Protein AF-X1N499-F1 (afdb_monomer_lite)

Organism: NCBI:txid412755

Radius of gyration: 14.0 Å; chains: 1; bounding box: 29×25×32 Å

Structure (mmCIF, N/CA/C/O backbone):
data_AF-X1N499-F1
#
_entry.id   AF-X1N499-F1
#
loop_
_atom_site.group_PDB
_atom_site.id
_atom_site.type_symbol
_atom_site.label_atom_id
_atom_site.label_alt_id
_atom_site.label_comp_id
_atom_site.label_asym_id
_atom_site.label_entity_id
_atom_site.label_seq_id
_atom_site.pdbx_PDB_ins_code
_atom_site.Cartn_x
_atom_site.Cartn_y
_atom_site.Cartn_z
_atom_site.occupancy
_atom_site.B_iso_or_equiv
_atom_site.auth_seq_id
_atom_site.auth_comp_id
_atom_site.auth_asym_id
_atom_site.auth_atom_id
_atom_site.pdbx_PDB_model_num
ATOM 1 N N . MET A 1 1 ? 8.938 -18.432 -20.210 1.00 74.12 1 MET A N 1
ATOM 2 C CA . MET A 1 1 ? 9.007 -17.266 -19.304 1.00 74.12 1 MET A CA 1
ATOM 3 C C . MET A 1 1 ? 9.471 -17.781 -17.956 1.00 74.12 1 MET A C 1
ATOM 5 O O . MET A 1 1 ? 8.908 -18.767 -17.501 1.00 74.12 1 MET A O 1
ATOM 9 N N . VAL A 1 2 ? 10.528 -17.208 -17.383 1.00 91.31 2 VAL A N 1
ATOM 10 C CA . VAL A 1 2 ? 11.090 -17.646 -16.096 1.00 91.31 2 VAL A CA 1
ATOM 11 C C . VAL A 1 2 ? 11.079 -16.443 -15.163 1.00 91.31 2 VAL A C 1
ATOM 13 O O . VAL A 1 2 ? 11.515 -15.364 -15.559 1.00 91.31 2 VAL A O 1
ATOM 16 N N . VAL A 1 3 ? 10.541 -16.617 -13.957 1.00 89.44 3 VAL A N 1
ATOM 17 C CA . VAL A 1 3 ? 10.604 -15.610 -12.891 1.00 89.44 3 VAL A CA 1
ATOM 18 C C . VAL A 1 3 ? 11.913 -15.822 -12.138 1.00 89.44 3 VAL A C 1
ATOM 20 O O . VAL A 1 3 ? 12.188 -16.939 -11.708 1.00 89.44 3 VAL A O 1
ATOM 23 N N . PHE A 1 4 ? 12.724 -14.772 -12.025 1.00 92.62 4 PHE A N 1
ATOM 24 C CA . PHE A 1 4 ? 14.049 -14.836 -11.400 1.00 92.62 4 PHE A CA 1
ATOM 25 C C . PHE A 1 4 ? 14.053 -14.343 -9.946 1.00 92.62 4 PHE A C 1
ATOM 27 O O . PHE A 1 4 ? 14.787 -14.884 -9.128 1.00 92.62 4 PHE A O 1
ATOM 34 N N . ASP A 1 5 ? 13.225 -1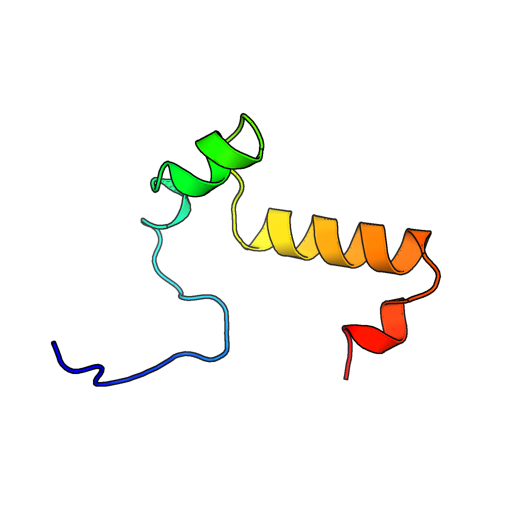3.347 -9.619 1.00 91.44 5 ASP A N 1
ATOM 35 C CA . ASP A 1 5 ? 13.099 -12.789 -8.271 1.00 91.44 5 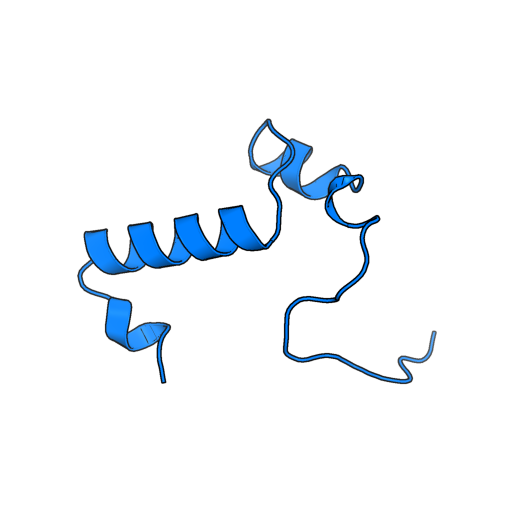ASP A CA 1
ATOM 36 C C . ASP A 1 5 ? 11.685 -12.227 -8.050 1.00 91.44 5 ASP A C 1
ATOM 38 O O . ASP A 1 5 ? 11.010 -11.820 -9.004 1.00 91.44 5 ASP A O 1
ATOM 42 N N . VAL A 1 6 ? 11.234 -12.223 -6.793 1.00 89.50 6 VAL A N 1
ATOM 43 C CA . VAL A 1 6 ? 9.919 -11.728 -6.373 1.00 89.50 6 VAL A CA 1
ATOM 44 C C . VAL A 1 6 ? 10.058 -10.901 -5.099 1.00 89.50 6 VAL A C 1
ATOM 46 O O . VAL A 1 6 ? 10.433 -11.398 -4.039 1.00 89.50 6 VAL A O 1
ATOM 49 N N . SER A 1 7 ? 9.638 -9.638 -5.173 1.00 90.38 7 SER A N 1
ATOM 50 C CA . SER A 1 7 ? 9.427 -8.810 -3.987 1.00 90.38 7 SER A CA 1
ATOM 51 C C . SER A 1 7 ? 8.050 -9.088 -3.388 1.00 90.38 7 SER A C 1
ATOM 53 O O . SER A 1 7 ? 7.031 -8.846 -4.030 1.00 90.38 7 SER A O 1
ATOM 55 N N . MET A 1 8 ? 8.011 -9.511 -2.121 1.00 89.00 8 MET A N 1
ATOM 56 C CA . MET A 1 8 ? 6.770 -9.639 -1.334 1.00 89.00 8 MET A CA 1
ATOM 57 C C . MET A 1 8 ? 6.235 -8.288 -0.815 1.00 89.00 8 MET A C 1
ATOM 59 O O . MET A 1 8 ? 5.274 -8.241 -0.053 1.00 89.00 8 MET A O 1
ATOM 63 N N . ARG A 1 9 ? 6.869 -7.175 -1.202 1.00 89.69 9 ARG A N 1
ATOM 64 C CA . ARG A 1 9 ? 6.479 -5.798 -0.862 1.00 89.69 9 ARG A CA 1
ATOM 65 C C . ARG A 1 9 ? 6.289 -4.966 -2.127 1.00 89.69 9 ARG A C 1
ATOM 67 O O . ARG A 1 9 ? 6.653 -5.409 -3.218 1.00 89.69 9 ARG A O 1
ATOM 74 N N . ILE A 1 10 ? 5.762 -3.749 -1.961 1.00 88.69 10 ILE A N 1
ATOM 75 C CA . ILE A 1 10 ? 5.538 -2.795 -3.055 1.00 88.69 10 ILE A CA 1
ATOM 76 C C . ILE A 1 10 ? 6.799 -2.692 -3.930 1.00 88.69 10 ILE A C 1
ATOM 78 O O . ILE A 1 10 ? 7.873 -2.384 -3.404 1.00 88.69 10 ILE A O 1
ATOM 82 N N . PRO A 1 11 ? 6.692 -2.930 -5.247 1.00 81.12 11 PRO A N 1
ATOM 83 C CA . PRO A 1 11 ? 7.818 -2.753 -6.145 1.00 81.12 11 PRO A CA 1
ATOM 84 C C . PRO A 1 11 ? 8.159 -1.263 -6.252 1.00 81.12 11 PRO A C 1
ATOM 86 O O . PRO A 1 11 ? 7.287 -0.425 -6.469 1.00 81.12 11 PRO A O 1
ATOM 89 N N . GLY A 1 12 ? 9.441 -0.919 -6.141 1.00 75.75 12 GLY A N 1
ATOM 90 C CA . GLY A 1 12 ? 9.917 0.470 -6.183 1.00 75.75 12 GLY A CA 1
ATOM 91 C C . GLY A 1 12 ? 9.935 1.113 -7.576 1.00 75.75 12 GLY A C 1
ATOM 92 O O . GLY A 1 12 ? 10.655 2.086 -7.773 1.00 75.75 12 GLY A O 1
ATOM 93 N N . SER A 1 13 ? 9.214 0.567 -8.562 1.00 79.44 13 SER A N 1
ATOM 94 C CA . SER A 1 13 ? 9.251 1.090 -9.931 1.00 79.44 13 SER A CA 1
ATOM 95 C C . SER A 1 13 ? 8.399 2.362 -10.057 1.00 79.44 13 SER A C 1
ATOM 97 O O . SER A 1 13 ? 7.178 2.298 -9.869 1.00 79.44 13 SER A O 1
ATOM 99 N N . PRO A 1 14 ? 8.988 3.506 -10.446 1.00 68.19 14 PRO A N 1
ATOM 100 C CA . PRO A 1 14 ? 8.263 4.766 -10.612 1.00 68.19 14 PRO A CA 1
ATOM 101 C C . PRO A 1 14 ? 7.304 4.757 -11.813 1.00 68.19 14 PRO A C 1
ATOM 103 O O . PRO A 1 14 ? 6.465 5.643 -11.927 1.00 68.19 14 PRO A O 1
ATOM 106 N N . LEU A 1 15 ? 7.401 3.758 -12.701 1.00 76.19 15 LEU A N 1
ATOM 107 C CA . LEU A 1 15 ? 6.524 3.615 -13.870 1.00 76.19 15 LEU A CA 1
ATOM 108 C C . LEU A 1 15 ? 5.180 2.960 -13.543 1.00 76.19 15 LEU A C 1
ATOM 110 O O . LEU A 1 15 ? 4.255 3.004 -14.347 1.00 76.19 15 LEU A O 1
ATOM 114 N N . THR A 1 16 ? 5.051 2.360 -12.364 1.00 76.00 16 THR A N 1
ATOM 115 C CA . THR A 1 16 ? 3.824 1.668 -11.975 1.00 76.00 16 THR A CA 1
ATOM 116 C C . THR A 1 16 ? 2.551 2.534 -11.990 1.00 76.00 16 THR A C 1
ATOM 118 O O . THR A 1 16 ? 1.546 2.059 -12.521 1.00 76.00 16 THR A O 1
ATOM 121 N N . PRO A 1 17 ? 2.545 3.795 -11.505 1.00 73.81 17 PRO A N 1
ATOM 122 C CA . PRO A 1 17 ? 1.369 4.671 -11.618 1.00 73.81 17 PRO A CA 1
ATOM 123 C C . PRO A 1 17 ? 0.977 5.022 -13.064 1.00 73.81 17 PRO A C 1
ATOM 125 O O . PRO A 1 17 ? -0.138 5.479 -13.302 1.00 73.81 17 PRO A O 1
ATOM 128 N N . PHE A 1 18 ? 1.861 4.805 -14.042 1.00 76.38 18 PHE A N 1
ATOM 129 C CA . PHE A 1 18 ? 1.560 5.026 -15.460 1.00 76.38 18 PHE A CA 1
ATOM 130 C C . PHE A 1 18 ? 0.925 3.800 -16.130 1.00 76.38 18 PHE A C 1
ATOM 132 O O . PHE A 1 18 ? 0.596 3.843 -17.315 1.00 76.38 18 PHE A O 1
ATOM 139 N N . THR A 1 19 ? 0.740 2.701 -15.393 1.00 84.31 19 THR A N 1
ATOM 140 C CA . THR A 1 19 ? 0.005 1.541 -15.899 1.00 84.31 19 THR A CA 1
ATOM 141 C C . THR A 1 19 ? -1.506 1.796 -15.813 1.00 84.31 19 THR A C 1
ATOM 143 O O . THR A 1 19 ? -1.993 2.266 -14.785 1.00 84.31 19 THR A O 1
ATOM 146 N N . PRO A 1 20 ? -2.294 1.482 -16.857 1.00 85.75 20 PRO A N 1
ATOM 147 C CA . PRO A 1 20 ? -3.704 1.878 -16.924 1.00 85.75 20 PRO A CA 1
ATOM 148 C C . PRO A 1 20 ? -4.628 1.028 -16.036 1.00 85.75 20 PRO A C 1
ATOM 150 O O . PRO A 1 20 ? -5.828 1.282 -15.967 1.00 85.75 20 PRO A O 1
ATOM 153 N N . HIS A 1 21 ? -4.096 0.002 -15.365 1.00 88.00 21 HIS A N 1
ATOM 154 C CA . HIS A 1 21 ? -4.887 -1.003 -14.654 1.00 88.00 21 HIS A CA 1
ATOM 155 C C . HIS A 1 21 ? -5.722 -0.417 -13.512 1.00 88.00 21 HIS A C 1
ATOM 157 O O . HIS A 1 21 ? -6.896 -0.760 -13.382 1.00 88.00 21 HIS A O 1
ATOM 163 N N . SER A 1 22 ? -5.138 0.472 -12.702 1.00 87.69 22 SER A N 1
ATOM 164 C CA . SER A 1 22 ? -5.876 1.162 -11.639 1.00 87.69 22 SER A CA 1
ATOM 165 C C . SER A 1 22 ? -6.959 2.067 -12.227 1.00 87.69 22 SER A C 1
ATOM 167 O O . SER A 1 22 ? -8.098 1.999 -11.775 1.00 87.69 22 SER A O 1
ATOM 169 N N . GLY A 1 23 ? -6.648 2.789 -13.309 1.00 89.94 23 GLY A N 1
ATOM 170 C CA . GLY A 1 23 ? -7.607 3.611 -14.051 1.00 89.94 23 GLY A CA 1
ATOM 171 C C . GLY A 1 23 ? -8.817 2.834 -14.570 1.00 89.94 23 GLY A C 1
ATOM 172 O O . GLY A 1 23 ? -9.941 3.314 -14.469 1.00 89.94 23 GLY A O 1
ATOM 173 N N . TYR A 1 24 ? -8.625 1.611 -15.069 1.00 91.69 24 TYR A N 1
ATOM 174 C CA . TYR A 1 24 ? -9.742 0.775 -15.526 1.00 91.69 24 TYR A CA 1
ATOM 175 C C . TYR A 1 24 ? -10.630 0.268 -14.389 1.00 91.69 24 TYR A C 1
ATOM 177 O O . TYR A 1 24 ? -11.834 0.124 -14.583 1.00 91.69 24 TYR A O 1
ATOM 185 N N . LEU A 1 25 ? -10.053 -0.021 -13.220 1.00 92.62 25 LEU A N 1
ATOM 186 C CA . LEU A 1 25 ? -10.796 -0.592 -12.096 1.00 92.62 25 LEU A CA 1
ATOM 187 C C . LEU A 1 25 ? -11.470 0.475 -11.223 1.00 92.62 25 LEU A C 1
ATOM 189 O O . LEU A 1 25 ? -12.582 0.259 -10.748 1.00 92.62 25 LEU A O 1
ATOM 193 N N . TYR A 1 26 ? -10.797 1.602 -11.000 1.00 90.38 26 TYR A N 1
ATOM 194 C CA . TYR A 1 26 ? -11.235 2.642 -10.067 1.00 90.38 26 TYR A CA 1
ATOM 195 C C . TYR A 1 26 ? -11.671 3.940 -10.755 1.00 90.38 26 TYR A C 1
ATOM 197 O O . TYR A 1 26 ? -12.161 4.842 -10.088 1.00 90.38 26 TYR A O 1
ATOM 205 N N . GLY A 1 27 ? -11.519 4.048 -12.079 1.00 91.94 27 GLY A N 1
ATOM 206 C CA . GLY A 1 27 ? -11.8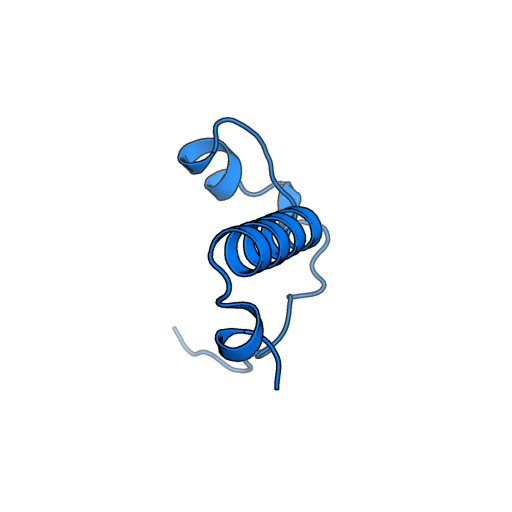48 5.258 -12.839 1.00 91.94 27 GLY A CA 1
ATOM 207 C C . GLY A 1 27 ? -10.781 6.355 -12.770 1.00 91.94 27 GLY A C 1
ATOM 208 O O . GLY A 1 27 ? -10.879 7.344 -13.492 1.00 91.94 27 GLY A O 1
ATOM 209 N N . GLU A 1 28 ? -9.740 6.173 -11.958 1.00 89.56 28 GLU A N 1
ATOM 210 C CA . GLU A 1 28 ? -8.616 7.095 -11.800 1.00 89.56 28 GLU A CA 1
ATOM 211 C C . GLU A 1 28 ? -7.303 6.332 -11.579 1.00 89.56 28 GLU A C 1
ATOM 213 O O . GLU A 1 28 ? -7.303 5.165 -11.174 1.00 89.56 28 GLU A O 1
ATOM 218 N N . SER A 1 29 ? -6.165 6.967 -11.881 1.00 89.25 29 SER A N 1
ATOM 219 C CA . SER A 1 29 ? -4.868 6.355 -11.586 1.00 89.25 29 SER A CA 1
ATOM 220 C C . SER A 1 29 ? -4.592 6.450 -10.091 1.00 89.25 29 SER A C 1
ATOM 222 O O . SER A 1 29 ? -4.445 7.542 -9.553 1.00 89.25 29 SER A O 1
ATOM 224 N N . ILE A 1 30 ? -4.516 5.289 -9.446 1.00 89.81 30 ILE A N 1
ATOM 225 C CA . ILE A 1 30 ? -4.240 5.147 -8.016 1.00 89.81 30 ILE A CA 1
ATOM 226 C C . ILE A 1 30 ? -2.832 4.574 -7.837 1.00 89.81 30 ILE A C 1
ATOM 228 O O . ILE A 1 30 ? -2.477 3.557 -8.444 1.00 89.81 30 ILE A O 1
ATOM 232 N N . SER A 1 31 ? -2.037 5.207 -6.980 1.00 88.69 31 SER A N 1
ATOM 233 C CA . SER A 1 31 ? -0.727 4.730 -6.538 1.00 88.69 31 SER A CA 1
ATOM 234 C C . SER A 1 31 ? -0.841 3.563 -5.550 1.00 88.69 31 SER A C 1
ATOM 236 O O . SER A 1 31 ? -1.858 3.354 -4.887 1.00 88.69 31 SER A O 1
ATOM 238 N N . TYR A 1 32 ? 0.243 2.803 -5.369 1.00 89.88 32 TYR A N 1
ATOM 239 C CA . TYR A 1 32 ? 0.268 1.747 -4.351 1.00 89.88 32 TYR A CA 1
ATOM 240 C C . TYR A 1 32 ? -0.003 2.273 -2.937 1.00 89.88 32 TYR A C 1
ATOM 242 O O . TYR A 1 32 ? -0.688 1.607 -2.164 1.00 89.88 32 TYR A O 1
ATOM 250 N N . GLY A 1 33 ? 0.515 3.460 -2.604 1.00 90.38 33 GLY A N 1
ATOM 251 C CA . GLY A 1 33 ? 0.308 4.082 -1.296 1.00 90.38 33 GLY A CA 1
ATOM 252 C C . GLY A 1 33 ? -1.159 4.424 -1.053 1.00 90.38 33 GLY A C 1
ATOM 253 O O . GLY A 1 33 ? -1.707 4.063 -0.014 1.00 90.38 33 GLY A O 1
ATOM 254 N N . GLU A 1 34 ? -1.817 5.035 -2.040 1.00 91.75 34 GLU A N 1
ATOM 255 C CA . GLU A 1 34 ? -3.254 5.320 -1.980 1.00 91.75 34 GLU A CA 1
ATOM 256 C C . GLU A 1 34 ? -4.066 4.030 -1.855 1.00 91.75 34 GLU A C 1
ATOM 258 O O . GLU A 1 34 ? -4.934 3.932 -0.988 1.00 91.75 34 GLU A O 1
ATOM 263 N N . ARG A 1 35 ? -3.729 2.987 -2.628 1.00 92.25 35 ARG A N 1
ATOM 264 C CA . ARG A 1 35 ? -4.417 1.693 -2.530 1.00 92.25 35 ARG A CA 1
ATOM 265 C C . ARG A 1 35 ? -4.262 1.052 -1.148 1.00 92.25 35 ARG A C 1
ATOM 267 O O . ARG A 1 35 ? -5.226 0.467 -0.652 1.00 92.25 35 ARG A O 1
ATOM 274 N N . ILE A 1 36 ? -3.088 1.154 -0.525 1.00 94.62 36 ILE A N 1
ATOM 275 C CA . ILE A 1 36 ? -2.853 0.653 0.839 1.00 94.62 36 ILE A CA 1
ATOM 276 C C . ILE A 1 36 ? -3.656 1.467 1.854 1.00 94.62 36 ILE A C 1
ATOM 278 O O . ILE A 1 36 ? -4.316 0.883 2.710 1.00 94.62 36 ILE A O 1
ATOM 282 N N . ALA A 1 37 ? -3.669 2.795 1.727 1.00 95.81 37 ALA A N 1
ATOM 283 C CA . ALA A 1 37 ? -4.459 3.663 2.594 1.00 95.81 37 ALA A CA 1
ATOM 284 C C . ALA A 1 37 ? -5.965 3.356 2.499 1.00 95.81 37 ALA A C 1
ATOM 286 O O . ALA A 1 37 ? -6.641 3.295 3.526 1.00 95.81 37 ALA A O 1
ATOM 287 N N . MET A 1 38 ? -6.479 3.089 1.292 1.00 95.56 38 MET A N 1
ATOM 288 C CA . MET A 1 38 ? -7.862 2.645 1.085 1.00 95.56 38 MET A CA 1
ATOM 289 C C . MET A 1 38 ? -8.161 1.328 1.812 1.00 95.56 38 MET A C 1
ATOM 291 O O . MET A 1 38 ? -9.226 1.202 2.413 1.00 95.56 38 MET A O 1
ATOM 295 N N . GLU A 1 39 ? -7.235 0.359 1.790 1.00 96.81 39 GLU A N 1
ATOM 296 C CA . GLU A 1 39 ? -7.425 -0.916 2.498 1.00 96.81 39 GLU A CA 1
ATOM 297 C C . GLU A 1 39 ? -7.437 -0.724 4.012 1.00 96.81 39 GLU A C 1
ATOM 299 O O . GLU A 1 39 ? -8.318 -1.246 4.688 1.00 96.81 39 GLU A O 1
ATOM 304 N N . ILE A 1 40 ? -6.499 0.069 4.541 1.00 97.69 40 ILE A N 1
ATOM 305 C CA . ILE A 1 40 ? -6.431 0.376 5.974 1.00 97.69 40 ILE A CA 1
ATOM 306 C C . ILE 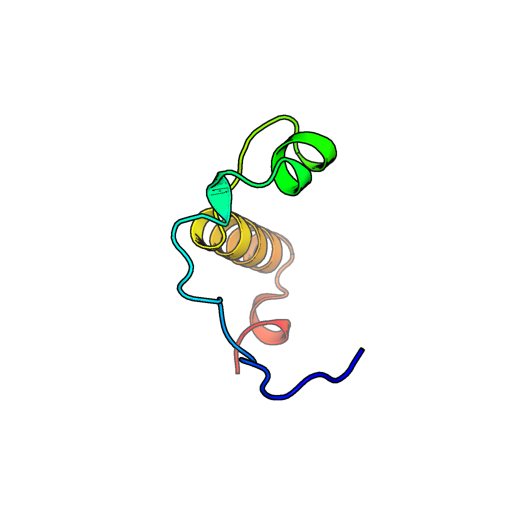A 1 40 ? -7.719 1.067 6.419 1.00 97.69 40 ILE A C 1
ATOM 308 O O . ILE A 1 40 ? -8.322 0.653 7.408 1.00 97.69 40 ILE A O 1
ATOM 312 N N . LYS A 1 41 ? -8.181 2.076 5.669 1.00 97.94 41 LYS A N 1
ATOM 313 C CA . LYS A 1 41 ? -9.435 2.780 5.960 1.00 97.94 41 LYS A CA 1
ATOM 314 C C . LYS A 1 41 ? -10.620 1.811 5.994 1.00 97.94 41 LYS A C 1
ATOM 316 O O . LYS A 1 41 ? -11.362 1.801 6.971 1.00 97.94 41 LYS A O 1
ATOM 321 N N . LYS A 1 42 ? -10.749 0.950 4.981 1.00 97.81 42 LYS A N 1
ATOM 322 C CA . LYS A 1 42 ? -11.809 -0.065 4.911 1.00 97.81 42 LYS A CA 1
ATOM 323 C C . LYS A 1 42 ? -11.742 -1.057 6.077 1.00 97.81 42 LYS A C 1
ATOM 325 O O . LYS A 1 42 ? -12.771 -1.414 6.640 1.00 97.81 42 LYS A O 1
ATOM 330 N N . ALA A 1 43 ? -10.548 -1.507 6.454 1.00 97.88 43 ALA A N 1
ATOM 331 C CA . ALA A 1 43 ? -10.372 -2.435 7.566 1.00 97.88 43 ALA A CA 1
ATOM 332 C C . ALA A 1 43 ? -10.729 -1.797 8.918 1.00 97.88 43 ALA A C 1
ATOM 334 O O . ALA A 1 43 ? -11.289 -2.478 9.774 1.00 97.88 43 ALA A O 1
ATOM 335 N N . VAL A 1 44 ? -10.459 -0.500 9.099 1.00 98.06 44 VAL A N 1
ATOM 336 C CA . VAL A 1 44 ? -10.914 0.262 10.274 1.00 98.06 44 VAL A CA 1
ATOM 337 C C . VAL A 1 44 ? -12.440 0.388 10.288 1.00 98.06 44 VAL A C 1
ATOM 339 O O . VAL A 1 44 ? -13.054 0.126 11.317 1.00 98.06 44 VAL A O 1
ATOM 342 N N . GLU A 1 45 ? -13.064 0.724 9.154 1.00 98.19 45 GLU A N 1
ATOM 343 C CA . GLU A 1 45 ? -14.529 0.847 9.032 1.00 98.19 45 GLU A CA 1
ATOM 344 C C . GLU A 1 45 ? -15.271 -0.472 9.305 1.00 98.19 45 GLU A C 1
ATOM 346 O O . GLU A 1 45 ? -16.405 -0.457 9.781 1.00 98.19 45 GLU A O 1
ATOM 351 N N . LEU A 1 46 ? -14.634 -1.612 9.027 1.00 98.06 46 LEU A N 1
ATOM 352 C CA . LEU A 1 46 ? -15.197 -2.949 9.231 1.00 98.06 46 LEU A CA 1
ATOM 353 C C . LEU A 1 46 ? -14.769 -3.623 10.548 1.00 98.06 46 LEU A C 1
ATOM 355 O O . LEU A 1 46 ? -15.075 -4.799 10.731 1.00 98.06 46 LEU A O 1
ATOM 359 N N . ASP A 1 47 ? -14.037 -2.927 11.426 1.00 96.75 47 ASP A N 1
ATOM 360 C CA . ASP A 1 47 ? -13.430 -3.486 12.652 1.00 96.75 47 ASP A CA 1
ATOM 361 C C . ASP A 1 47 ? -12.575 -4.754 12.402 1.00 96.75 47 ASP A C 1
ATOM 363 O O . ASP A 1 47 ? -12.505 -5.693 13.195 1.00 96.75 47 ASP A O 1
ATOM 367 N N . LYS A 1 48 ? -11.901 -4.789 11.247 1.00 97.44 48 LYS A N 1
ATOM 368 C CA . LYS A 1 48 ? -11.087 -5.910 10.742 1.00 97.44 48 LYS A CA 1
ATOM 369 C C . LYS A 1 48 ? -9.600 -5.580 10.635 1.00 97.44 48 LYS A C 1
ATOM 371 O O . LYS A 1 48 ? -8.849 -6.306 9.991 1.00 97.44 48 LYS A O 1
ATOM 376 N N . LEU A 1 49 ? -9.138 -4.506 11.277 1.00 96.62 49 LEU A N 1
ATOM 377 C CA . LEU A 1 49 ? -7.744 -4.056 11.174 1.00 96.62 49 LEU A CA 1
ATOM 378 C C . LEU A 1 49 ? -6.731 -5.162 11.524 1.00 96.62 49 LEU A C 1
ATOM 380 O O . LEU A 1 49 ? -5.703 -5.276 10.865 1.00 96.62 49 LEU A O 1
ATOM 384 N N . LYS A 1 50 ? -7.057 -6.020 12.499 1.00 96.56 50 LYS A N 1
ATOM 385 C CA . LYS A 1 50 ? -6.221 -7.152 12.936 1.00 96.56 50 LYS A CA 1
ATOM 386 C C . LYS A 1 50 ? -5.958 -8.205 11.851 1.00 96.56 50 LYS A C 1
ATOM 388 O O . LYS A 1 50 ? -5.049 -9.003 12.019 1.00 96.56 50 LYS A O 1
ATOM 393 N N . GLU A 1 51 ? -6.745 -8.241 10.775 1.00 96.12 51 GLU A N 1
ATOM 394 C CA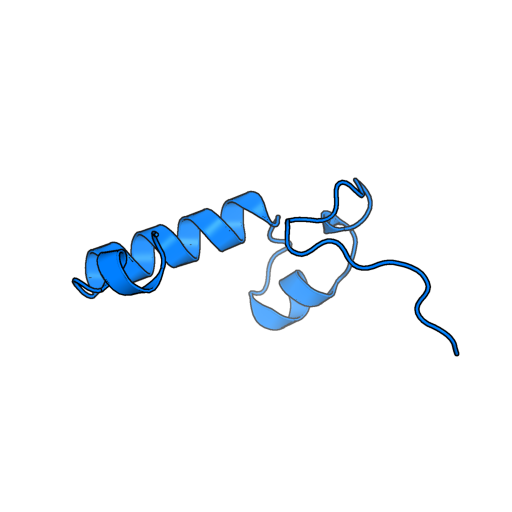 . GLU A 1 51 ? -6.556 -9.200 9.676 1.00 96.12 51 GLU A CA 1
ATOM 395 C C . GLU A 1 51 ? -5.424 -8.782 8.720 1.00 96.12 51 GLU A C 1
ATOM 397 O O . GLU A 1 51 ? -4.872 -9.628 8.021 1.00 96.12 51 GLU A O 1
ATOM 402 N N . ILE A 1 52 ? -5.079 -7.489 8.677 1.00 95.19 52 ILE A N 1
ATOM 403 C CA . ILE A 1 52 ? -4.139 -6.920 7.694 1.00 95.19 52 ILE A CA 1
ATOM 404 C C . ILE A 1 52 ? -2.848 -6.376 8.315 1.00 95.19 52 ILE A C 1
ATOM 406 O O . ILE A 1 52 ? -1.954 -5.937 7.591 1.00 95.19 52 ILE A O 1
ATOM 410 N N . VAL A 1 53 ? -2.751 -6.388 9.644 1.00 92.69 5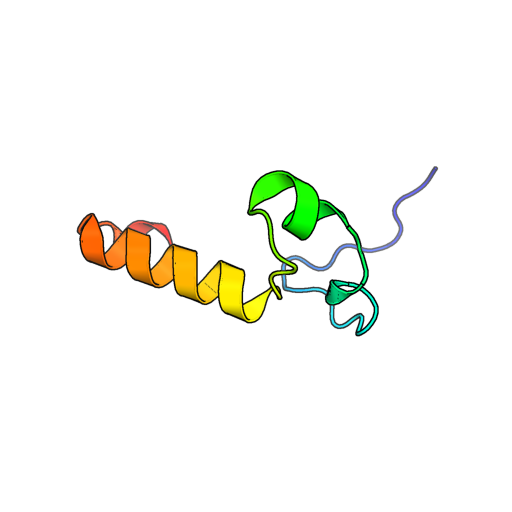3 VAL A N 1
ATOM 411 C CA . VAL A 1 53 ? -1.545 -6.022 10.392 1.00 92.69 53 VAL A CA 1
ATOM 412 C C . VAL A 1 53 ? -1.054 -7.238 11.167 1.00 92.69 53 VAL A C 1
ATOM 414 O O . VAL A 1 53 ? -1.855 -7.994 11.713 1.00 92.69 53 VAL A O 1
ATOM 417 N N . SER A 1 54 ? 0.263 -7.422 11.200 1.00 84.56 54 SER A N 1
ATOM 418 C CA . SER A 1 54 ? 0.955 -8.497 11.918 1.00 84.56 54 SER A CA 1
ATOM 419 C C . SER A 1 54 ? 1.917 -7.923 12.940 1.00 84.56 54 SER A C 1
ATOM 421 O O . SER A 1 54 ? 2.642 -6.982 12.535 1.00 84.56 54 SER A O 1
#

pLDDT: mean 89.65, std 7.34, range [68.19, 98.19]

InterPro domains:
  IPR009720 IMP biosynthesis enzyme PurP, C-terminal [PF06973] (1-53)
  IPR023656 IMP biosynthesis enzyme PurP [PTHR38147] (1-54)

Sequence (54 aa):
MVVFDVSMRIPGSPLTPFTPHSGYLYGESISYGERIAMEIKKAVELDKLKEIVS

Secondary structure (DSSP, 8-state):
-------SS----TTGGGSTHHHHHHSS---HHHHHHHHHHHHHHTT-GGGT--

Foldseek 3Di:
DDDDDDDPDDDPDPCQLVDCVCCVPPVHRDDPVRVVVVVCVVCVVVVNNVVVDD